Protein 3BY5 (pdb70)

Sequence (121 aa):
VTVAGIGCRKGAASDAIIAAVRAAERAFGVTVDYLATAPLKADEAGLAEAAKGLSLSLEIVAQERLEAVAAETTFSQASLDHSGSPSVSEAAALAAAGAGARLVAPRLVVGDVTVAIATSD

InterPro domains:
  IPR002750 CobE/GbiG C-terminal domain [PF01890] (10-126)
  IPR036518 CobE/GbiG C-terminal domain superfamily [G3DSA:3.30.420.180] (1-130)
  IPR036518 CobE/GbiG C-terminal domain superfamily [SSF159664] (9-127)
  IPR052553 Cobalt-precorrin-5A hydrolase [PTHR37477] (10-127)

Foldseek 3Di:
DKEKQKDFDADDALVQQLVQQVVVCVVQVHDHQAYWYEQDDNHDVSPVVNCVVSVHYYYHDYPVLLVVQQVCVVPLVQQEPDDHGDDRSSSGRCSVQPPPKHWDDDWDARPRMIITMMYPD

Structure (mmCIF, N/CA/C/O backbone):
data_3BY5
#
_entry.id   3BY5
#
_cell.length_a   72.023
_cell.length_b   72.023
_cell.length_c   141.069
_cell.angle_alpha   90.00
_cell.angle_beta   90.00
_cell.angle_gamma   120.00
#
_symmetry.space_group_name_H-M   'H 3 2'
#
loop_
_entity.id
_entity.type
_entity.pdbx_description
1 polymer 'Cobalamin biosynthesis protein'
2 non-polymer 'SULFATE ION'
3 water water
#
loop_
_atom_site.group_PDB
_atom_site.id
_atom_site.type_symbol
_atom_site.label_atom_id
_atom_site.label_alt_id
_atom_site.label_comp_id
_atom_site.label_asym_id
_atom_site.label_entity_id
_atom_site.label_seq_id
_atom_site.pdbx_PDB_ins_code
_atom_site.Cartn_x
_atom_site.Cartn_y
_atom_site.Cartn_z
_atom_site.occupancy
_atom_site.B_iso_or_equiv
_atom_site.auth_seq_id
_atom_site.auth_comp_id
_atom_site.auth_asym_id
_atom_site.auth_atom_id
_atom_site.pdbx_PDB_model_num
ATOM 1 N N . VAL A 1 10 ? -6.279 14.797 55.657 1.00 54.57 8 VAL A N 1
ATOM 2 C CA . VAL A 1 10 ? -4.878 15.030 55.190 1.00 54.88 8 VAL A CA 1
ATOM 3 C C . VAL A 1 10 ? -4.058 15.797 56.245 1.00 52.88 8 VAL A C 1
ATOM 4 O O . VAL A 1 10 ? -4.489 16.832 56.759 1.00 50.35 8 VAL A O 1
ATOM 8 N N . THR A 1 11 ? -2.884 15.254 56.570 1.00 50.68 9 THR A N 1
ATOM 9 C CA . THR A 1 11 ? -1.986 15.825 57.577 1.00 46.56 9 THR A CA 1
ATOM 10 C C . THR A 1 11 ? -0.571 16.128 57.045 1.00 42.45 9 THR A C 1
ATOM 11 O O . THR A 1 11 ? 0.111 15.262 56.484 1.00 40.51 9 THR A O 1
ATOM 15 N N . VAL A 1 12 ? -0.161 17.380 57.239 1.00 36.73 10 VAL A N 1
ATOM 16 C CA . VAL A 1 12 ? 1.083 17.924 56.706 1.00 33.33 10 VAL A CA 1
ATOM 17 C C . VAL A 1 12 ? 2.061 18.185 57.843 1.00 34.14 10 VAL A C 1
ATOM 18 O O . VAL A 1 12 ? 1.679 18.765 58.857 1.00 40.18 10 VAL A O 1
ATOM 22 N N . ALA A 1 13 ? 3.312 17.753 57.686 1.00 32.10 11 ALA A N 1
ATOM 23 C CA . ALA A 1 13 ? 4.369 18.112 58.631 1.00 28.22 11 ALA A CA 1
ATOM 24 C C . ALA A 1 13 ? 5.306 19.156 58.045 1.00 30.88 11 ALA A C 1
ATOM 25 O O . ALA A 1 13 ? 5.996 18.893 57.063 1.00 33.20 11 ALA A O 1
ATOM 27 N N . GLY A 1 14 ? 5.317 20.342 58.646 1.00 30.82 12 GLY A N 1
ATOM 28 C CA . GLY A 1 14 ? 6.251 21.402 58.268 1.00 31.09 12 GLY A CA 1
ATOM 29 C C . GLY A 1 14 ? 7.598 21.165 58.915 1.00 33.24 12 GLY A C 1
ATOM 30 O O . GLY A 1 14 ? 7.676 20.952 60.124 1.00 34.77 12 GLY A O 1
ATOM 31 N N . ILE A 1 15 ? 8.659 21.193 58.113 1.00 33.87 13 ILE A N 1
ATOM 32 C CA . ILE A 1 15 ? 10.007 20.868 58.595 1.00 33.24 13 ILE A CA 1
ATOM 33 C C . ILE A 1 15 ? 10.947 22.070 58.550 1.00 34.56 13 ILE A C 1
ATOM 34 O O . ILE A 1 15 ? 11.077 22.736 57.525 1.00 33.01 13 ILE A O 1
ATOM 39 N N . GLY A 1 16 ? 11.588 22.340 59.681 1.00 39.21 14 GLY A N 1
ATOM 40 C CA . GLY A 1 16 ? 12.660 23.319 59.757 1.00 44.55 14 GLY A CA 1
ATOM 41 C C . GLY A 1 16 ? 13.878 22.661 60.365 1.00 49.37 14 GLY A C 1
ATOM 42 O O . GLY A 1 16 ? 13.752 21.811 61.243 1.00 49.14 14 GLY A O 1
ATOM 43 N N . CYS A 1 17 ? 15.057 23.034 59.881 1.00 56.78 15 CYS A N 1
ATOM 44 C CA . CYS A 1 17 ? 16.315 22.545 60.444 1.00 65.07 15 CYS A CA 1
ATOM 45 C C . CYS A 1 17 ? 17.442 23.536 60.210 1.00 69.83 15 CYS A C 1
ATOM 46 O O . CYS A 1 17 ? 17.336 24.417 59.352 1.00 70.25 15 CYS A O 1
ATOM 49 N N . ARG A 1 18 ? 18.513 23.394 60.989 1.00 76.56 16 ARG A N 1
ATOM 50 C CA . ARG A 1 18 ? 19.704 24.220 60.822 1.00 82.29 16 ARG A CA 1
ATOM 51 C C . ARG A 1 18 ? 20.491 23.724 59.605 1.00 84.80 16 ARG A C 1
ATOM 52 O O . ARG A 1 18 ? 20.383 22.549 59.230 1.00 84.97 16 ARG A O 1
ATOM 60 N N . LYS A 1 19 ? 21.246 24.632 58.982 1.00 87.39 17 LYS A N 1
ATOM 61 C CA . LYS A 1 19 ? 22.097 24.328 57.825 1.00 88.30 17 LYS A CA 1
ATOM 62 C C . LYS A 1 19 ? 23.027 23.160 58.134 1.00 86.11 17 LYS A C 1
ATOM 63 O O . LYS A 1 19 ? 23.867 23.240 59.035 1.00 86.98 17 LYS A O 1
ATOM 69 N N . GLY A 1 20 ? 22.848 22.071 57.395 1.00 83.34 18 GLY A N 1
ATOM 70 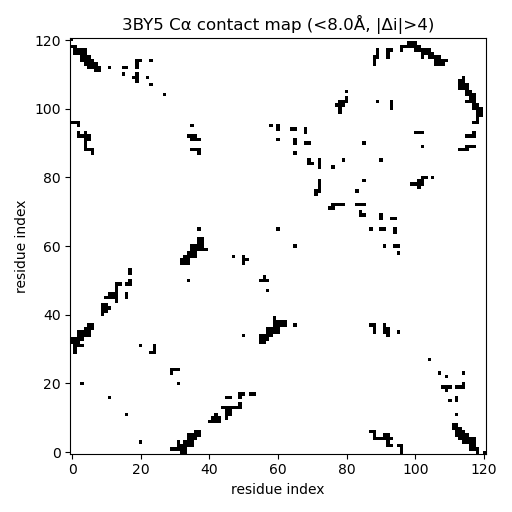C CA . GLY A 1 20 ? 23.631 20.862 57.592 1.00 81.45 18 GLY A CA 1
ATOM 71 C C . GLY A 1 20 ? 22.917 19.932 58.546 1.00 81.49 18 GLY A C 1
ATOM 72 O O . GLY A 1 20 ? 23.283 19.828 59.720 1.00 84.12 18 GLY A O 1
ATOM 73 N N . ALA A 1 21 ? 21.877 19.276 58.040 1.00 78.46 19 ALA A N 1
ATOM 74 C CA . ALA A 1 21 ? 21.128 18.287 58.801 1.00 73.30 19 ALA A CA 1
ATOM 75 C C . ALA A 1 21 ? 21.070 16.999 57.996 1.00 70.24 19 ALA A C 1
ATOM 76 O O . ALA A 1 21 ? 20.743 17.025 56.808 1.00 69.97 19 ALA A O 1
ATOM 78 N N . ALA A 1 22 ? 21.413 15.885 58.640 1.00 67.21 20 ALA A N 1
ATOM 79 C CA . ALA A 1 22 ? 21.391 14.569 58.001 1.00 64.28 20 ALA A CA 1
ATOM 80 C C . ALA A 1 22 ? 19.955 14.136 57.730 1.00 61.70 20 ALA A C 1
ATOM 81 O O . ALA A 1 22 ? 19.054 14.456 58.504 1.00 61.33 20 ALA A O 1
ATOM 83 N N . SER A 1 23 ? 19.754 13.416 56.628 1.00 58.86 21 SER A N 1
ATOM 84 C CA . SER A 1 23 ? 18.430 12.952 56.220 1.00 58.27 21 SER A CA 1
ATOM 85 C C . SER A 1 23 ? 17.782 12.073 57.282 1.00 57.86 21 SER A C 1
ATOM 86 O O . SER A 1 23 ? 16.580 12.153 57.513 1.00 57.79 21 SER A O 1
ATOM 89 N N . ASP A 1 24 ? 18.604 11.260 57.942 1.00 59.27 22 ASP A N 1
ATOM 90 C CA . ASP A 1 24 ? 18.158 10.363 59.008 1.00 59.00 22 ASP A CA 1
ATOM 91 C C . ASP A 1 24 ? 17.722 11.091 60.287 1.00 52.31 22 ASP A C 1
ATOM 92 O O . ASP A 1 24 ? 16.932 10.555 61.061 1.00 51.82 22 ASP A O 1
ATOM 97 N N . ALA A 1 25 ? 18.233 12.304 60.497 1.00 45.60 23 ALA A N 1
ATOM 98 C CA . ALA A 1 25 ? 17.803 13.145 61.612 1.00 41.66 23 ALA A CA 1
ATOM 99 C C . ALA A 1 25 ? 16.397 13.672 61.370 1.00 42.43 23 ALA A C 1
ATOM 100 O O . ALA A 1 25 ? 15.571 13.691 62.283 1.00 45.33 23 ALA A O 1
ATOM 102 N N . ILE A 1 26 ? 16.141 14.095 60.133 1.00 40.15 24 ILE A N 1
ATOM 103 C CA . ILE A 1 26 ? 14.819 14.538 59.702 1.00 35.82 24 ILE A CA 1
ATOM 104 C C . ILE A 1 26 ? 13.814 13.392 59.804 1.00 37.44 24 ILE A C 1
ATOM 105 O O . ILE A 1 26 ? 12.713 13.583 60.317 1.00 39.73 24 ILE A O 1
ATOM 110 N N . ILE A 1 27 ? 14.210 12.209 59.323 1.00 37.53 25 ILE A N 1
ATOM 111 C CA . ILE A 1 27 ? 13.359 11.008 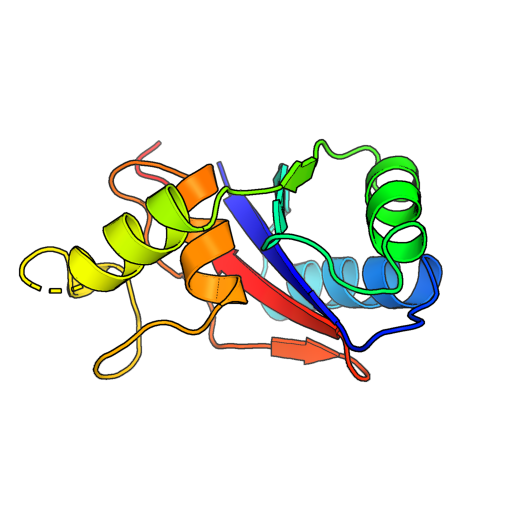59.329 1.00 35.52 25 ILE A CA 1
ATOM 112 C C . ILE A 1 27 ? 12.959 10.621 60.750 1.00 35.66 25 ILE A C 1
ATOM 113 O O . ILE A 1 27 ? 11.779 10.399 61.025 1.00 42.37 25 ILE A O 1
ATOM 118 N N . ALA A 1 28 ? 13.948 10.575 61.642 1.00 33.70 26 ALA A N 1
ATOM 119 C CA . ALA A 1 28 ? 13.741 10.317 63.064 1.00 31.57 26 ALA A CA 1
ATOM 120 C C . ALA A 1 28 ? 12.763 11.302 63.691 1.00 34.58 26 ALA A C 1
ATOM 121 O O . ALA A 1 28 ? 11.882 10.902 64.448 1.00 38.27 26 ALA A O 1
ATOM 123 N N . ALA A 1 29 ? 12.926 12.581 63.356 1.00 33.40 27 ALA A N 1
ATOM 124 C CA . ALA A 1 29 ? 12.077 13.660 63.854 1.00 33.52 27 ALA A CA 1
ATOM 125 C C . ALA A 1 29 ? 10.613 13.550 63.415 1.00 35.41 27 ALA A C 1
ATOM 126 O O . ALA A 1 29 ? 9.708 13.885 64.181 1.00 37.82 27 ALA A O 1
ATOM 128 N N . VAL A 1 30 ? 10.391 13.097 62.183 1.00 36.01 28 VAL A N 1
ATOM 129 C CA . VAL A 1 30 ? 9.041 12.948 61.647 1.00 33.26 28 VAL A CA 1
ATOM 130 C C . VAL A 1 30 ? 8.350 11.747 62.295 1.00 34.51 28 VAL A C 1
ATOM 131 O O . VAL A 1 30 ? 7.217 11.856 62.747 1.00 39.08 28 VAL A O 1
ATOM 135 N N . ARG A 1 31 ? 9.050 10.619 62.379 1.00 36.34 29 ARG A N 1
ATOM 136 C CA . ARG A 1 31 ? 8.491 9.415 62.998 1.00 38.57 29 ARG A CA 1
ATOM 137 C C . ARG A 1 31 ? 8.252 9.551 64.504 1.00 37.41 29 ARG A C 1
ATOM 138 O O . ARG A 1 31 ? 7.326 8.939 65.040 1.00 41.67 29 ARG A O 1
ATOM 146 N N . ALA A 1 32 ? 9.079 10.353 65.173 1.00 36.55 30 ALA A N 1
ATOM 147 C CA . ALA A 1 32 ? 8.881 10.664 66.590 1.00 33.73 30 ALA A CA 1
ATOM 148 C C . ALA A 1 32 ? 7.652 11.544 66.794 1.00 33.18 30 ALA A C 1
ATOM 149 O O . ALA A 1 32 ? 6.920 11.358 67.758 1.00 34.43 30 ALA A O 1
ATOM 151 N N . ALA A 1 33 ? 7.437 12.489 65.878 1.00 33.00 31 ALA A N 1
ATOM 152 C CA . ALA A 1 33 ? 6.247 13.341 65.865 1.00 31.62 31 ALA A CA 1
ATOM 153 C C . ALA A 1 33 ? 4.975 12.525 65.676 1.00 35.17 31 ALA A C 1
ATOM 154 O O . ALA A 1 33 ? 3.972 12.755 66.354 1.00 36.94 31 ALA A O 1
ATOM 156 N N . GLU A 1 34 ? 5.036 11.567 64.755 1.00 36.47 32 GLU A N 1
ATOM 157 C CA . GLU A 1 34 ? 3.930 10.664 64.482 1.00 38.20 32 GLU A CA 1
ATOM 158 C C . GLU A 1 34 ? 3.530 9.871 65.720 1.00 38.82 32 GLU A C 1
ATOM 159 O O . GLU A 1 34 ? 2.349 9.798 66.059 1.00 42.13 32 GLU A O 1
ATOM 165 N N . ARG A 1 35 ? 4.526 9.310 66.402 1.00 38.87 33 ARG A N 1
ATOM 166 C CA . ARG A 1 35 ? 4.306 8.546 67.628 1.00 37.35 33 ARG A CA 1
ATOM 167 C C . ARG A 1 35 ? 3.834 9.403 68.798 1.00 36.81 33 ARG A C 1
ATOM 168 O O . ARG A 1 3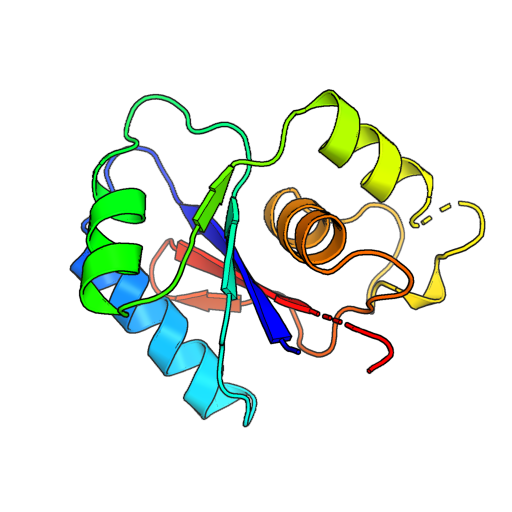5 ? 2.908 9.017 69.507 1.00 41.78 33 ARG A O 1
ATOM 176 N N . ALA A 1 36 ? 4.460 10.566 68.983 1.00 36.83 34 ALA A N 1
ATOM 177 C CA . ALA A 1 36 ? 4.134 11.473 70.089 1.00 34.38 34 ALA A CA 1
ATOM 178 C C . ALA A 1 36 ? 2.745 12.079 70.005 1.00 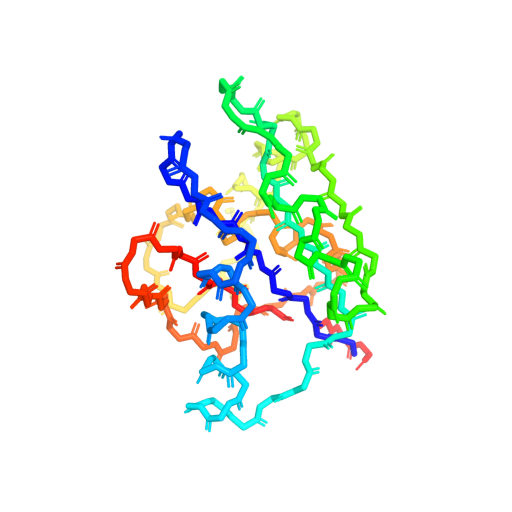35.26 34 ALA A C 1
ATOM 179 O O . ALA A 1 36 ? 2.160 12.409 71.033 1.00 42.60 34 ALA A O 1
ATOM 181 N N . PHE A 1 37 ? 2.217 12.229 68.794 1.00 34.95 35 PHE A N 1
ATOM 182 C CA . PHE A 1 37 ? 0.953 12.933 68.610 1.00 34.05 35 PHE A CA 1
ATOM 183 C C . PHE A 1 37 ? -0.185 12.061 68.086 1.00 38.00 35 PHE A C 1
ATOM 184 O O . PHE A 1 37 ? -1.341 12.490 68.060 1.00 38.79 35 PHE A O 1
ATOM 192 N N . GLY A 1 38 ? 0.137 10.836 67.688 1.00 36.03 36 GLY A N 1
ATOM 193 C CA . GLY A 1 38 ? -0.876 9.906 67.220 1.00 38.96 36 GLY A CA 1
ATOM 194 C C . GLY A 1 38 ? -1.371 10.279 65.844 1.00 43.44 36 GLY A C 1
ATOM 195 O O . GLY A 1 38 ? -2.562 10.181 65.557 1.00 48.06 36 GLY A O 1
ATOM 196 N N . VAL A 1 39 ? -0.449 10.724 64.997 1.00 45.84 37 VAL A N 1
ATOM 197 C CA . VAL A 1 39 ? -0.768 11.113 63.625 1.00 45.36 37 VAL A CA 1
ATOM 198 C C . VAL A 1 39 ? 0.024 10.270 62.632 1.00 47.31 37 VAL A C 1
ATOM 199 O O . VAL A 1 39 ? 0.932 9.526 63.015 1.00 47.43 37 VAL A O 1
ATOM 203 N N . THR A 1 40 ? -0.341 10.378 61.360 1.00 48.31 38 THR A N 1
ATOM 204 C CA . THR A 1 40 ? 0.424 9.763 60.289 1.00 48.66 38 THR A CA 1
ATOM 205 C C . THR A 1 40 ? 0.570 10.800 59.196 1.00 44.89 38 THR A C 1
ATOM 206 O O . THR A 1 40 ? -0.412 11.184 58.571 1.00 44.51 38 THR A O 1
ATOM 210 N N . VAL A 1 41 ? 1.800 11.261 58.996 1.00 41.62 39 VAL A N 1
ATOM 211 C CA . VAL A 1 41 ? 2.118 12.302 58.024 1.00 38.74 39 VAL A CA 1
ATOM 212 C C . VAL A 1 41 ? 1.999 11.754 56.605 1.00 39.67 39 VAL A C 1
ATOM 213 O O . VAL A 1 41 ? 2.574 10.713 56.284 1.00 42.67 39 VAL A O 1
ATOM 217 N N . ASP A 1 42 ? 1.242 12.448 55.762 1.00 40.34 40 ASP A N 1
ATOM 218 C CA . ASP A 1 42 ? 1.129 12.053 54.363 1.00 42.78 40 ASP A CA 1
ATOM 219 C C . ASP A 1 42 ? 1.659 13.103 53.388 1.00 41.81 40 ASP A C 1
ATOM 220 O O . ASP A 1 42 ? 1.587 12.922 52.174 1.00 41.21 40 ASP A O 1
ATOM 225 N N . TYR A 1 43 ? 2.235 14.176 53.928 1.00 40.44 41 TYR A N 1
ATOM 226 C CA . TYR A 1 43 ? 2.777 15.258 53.113 1.00 37.65 41 TYR A CA 1
ATOM 227 C C . TYR A 1 43 ? 3.790 16.093 53.907 1.00 32.63 41 TYR A C 1
ATOM 228 O O . TYR A 1 43 ? 3.552 16.429 55.059 1.00 32.25 41 TYR A O 1
ATOM 237 N N . LEU A 1 44 ? 4.924 16.410 53.296 1.00 30.15 42 LEU A N 1
ATOM 238 C CA . LEU A 1 44 ? 5.945 17.242 53.942 1.00 31.45 42 LEU A CA 1
ATOM 239 C C . LEU A 1 44 ? 5.997 18.642 53.348 1.00 32.91 42 LEU A C 1
ATOM 240 O O . LEU A 1 44 ? 5.671 18.836 52.179 1.00 35.53 42 LEU A O 1
ATOM 245 N N . ALA A 1 45 ? 6.421 19.611 54.156 1.00 33.93 43 ALA A N 1
ATOM 246 C CA . ALA A 1 45 ? 6.508 21.007 53.719 1.00 34.09 43 ALA A CA 1
ATOM 247 C C . ALA A 1 45 ? 7.660 21.753 54.383 1.00 35.42 43 ALA A C 1
ATOM 248 O O . ALA A 1 45 ? 8.070 21.417 55.496 1.00 33.54 43 ALA A O 1
ATOM 250 N N . THR A 1 46 ? 8.170 22.768 53.689 1.00 33.58 44 THR A N 1
ATOM 251 C CA . THR A 1 46 ? 9.287 23.562 54.187 1.00 36.03 44 THR A CA 1
ATOM 252 C C . THR A 1 46 ? 9.278 24.984 53.648 1.00 35.96 44 THR A C 1
ATOM 253 O O . THR A 1 46 ? 8.581 25.299 52.689 1.00 40.10 44 THR A O 1
ATOM 257 N N . ALA A 1 47 ? 10.057 25.835 54.298 1.00 39.37 45 ALA A N 1
ATOM 258 C CA . ALA A 1 47 ? 10.289 27.200 53.863 1.00 41.13 45 ALA A CA 1
ATOM 259 C C . ALA A 1 47 ? 11.402 27.159 52.823 1.00 43.56 45 ALA A C 1
ATOM 260 O O . ALA A 1 47 ? 12.045 26.119 52.686 1.00 44.44 45 ALA A O 1
ATOM 262 N N . PRO A 1 48 ? 11.619 28.262 52.114 1.00 47.60 46 PRO A N 1
ATOM 263 C CA . PRO A 1 48 ? 12.723 28.355 51.152 1.00 50.65 46 PRO A CA 1
ATOM 264 C C . PRO A 1 48 ? 14.055 27.958 51.779 1.00 54.09 46 PRO A C 1
ATOM 265 O O . PRO A 1 48 ? 14.524 28.624 52.702 1.00 55.82 46 PRO A O 1
ATOM 269 N N . LEU A 1 49 ? 14.653 26.882 51.279 1.00 59.25 47 LEU A N 1
ATOM 270 C CA . LEU A 1 49 ? 15.779 26.248 51.953 1.00 64.59 47 LEU A CA 1
ATOM 271 C C . LEU A 1 49 ? 17.084 26.978 51.652 1.00 69.67 47 LEU A C 1
ATOM 272 O O . LEU A 1 49 ? 17.216 27.633 50.618 1.00 68.27 47 LEU A O 1
ATOM 277 N N . LYS A 1 50 ? 18.046 26.861 52.562 1.00 75.84 48 LYS A N 1
ATOM 278 C CA . LYS A 1 50 ? 18.975 27.950 52.839 1.00 83.13 48 LYS A CA 1
ATOM 279 C C . LYS A 1 50 ? 20.338 27.686 52.208 1.00 87.12 48 LYS A C 1
ATOM 280 O O . LYS A 1 50 ? 20.556 27.982 51.033 1.00 86.02 48 LYS A O 1
ATOM 286 N N . ALA A 1 51 ? 21.251 27.128 52.996 1.00 93.48 49 ALA A N 1
ATOM 287 C CA . ALA A 1 51 ? 22.558 26.728 52.489 1.00 97.75 49 ALA A CA 1
ATOM 288 C C . ALA A 1 51 ? 22.622 25.223 52.256 1.00 99.83 49 ALA A C 1
ATOM 289 O O . ALA A 1 51 ? 23.115 24.765 51.225 1.00 100.66 49 ALA A O 1
ATOM 291 N N . ASP A 1 52 ? 22.120 24.458 53.220 1.00 101.72 50 ASP A N 1
ATOM 292 C CA . ASP A 1 52 ? 21.917 23.026 53.034 1.00 102.94 50 ASP A CA 1
ATOM 293 C C . ASP A 1 52 ? 20.465 22.716 52.687 1.00 100.67 50 ASP A C 1
ATOM 294 O O . ASP A 1 52 ? 19.542 23.274 53.281 1.00 99.74 50 ASP A O 1
ATOM 299 N N . GLU A 1 53 ? 20.269 21.821 51.724 1.00 97.86 51 GLU A N 1
ATOM 300 C CA . GLU A 1 53 ? 18.944 21.568 51.170 1.00 95.74 51 GLU A CA 1
ATOM 301 C C . GLU A 1 53 ? 18.753 20.089 50.853 1.00 91.65 51 GLU A C 1
ATOM 302 O O . GLU A 1 53 ? 17.632 19.634 50.624 1.00 91.68 51 GLU A O 1
ATOM 308 N N . ALA A 1 54 ? 19.853 19.344 50.842 1.00 84.57 52 ALA A N 1
ATOM 309 C CA . ALA A 1 54 ? 19.842 17.973 50.360 1.00 78.49 52 ALA A CA 1
ATOM 310 C C . ALA A 1 54 ? 19.305 17.008 51.402 1.00 73.50 52 ALA A C 1
ATOM 311 O O . ALA A 1 54 ? 18.666 16.020 51.052 1.00 74.27 52 ALA A O 1
ATOM 313 N N . GLY A 1 55 ? 19.558 17.311 52.675 1.00 66.33 53 GLY A N 1
ATOM 314 C CA . GLY A 1 55 ? 19.138 16.459 53.783 1.00 57.82 53 GLY A CA 1
ATOM 315 C C . GLY A 1 55 ? 17.636 16.296 53.853 1.00 52.71 53 GLY A C 1
ATOM 316 O O . GLY A 1 55 ? 17.136 15.197 54.060 1.00 51.30 53 GLY A O 1
ATOM 317 N N . LEU A 1 56 ? 16.925 17.398 53.646 1.00 50.55 54 LEU A N 1
ATOM 318 C CA . LEU A 1 56 ? 15.469 17.423 53.696 1.00 49.61 54 LEU A CA 1
ATOM 319 C C . LEU A 1 56 ? 14.826 16.737 52.489 1.00 50.89 54 LEU A C 1
ATOM 320 O O . LEU A 1 56 ? 13.807 16.053 52.626 1.00 51.00 54 LEU A O 1
ATOM 325 N N . ALA A 1 57 ? 15.426 16.917 51.317 1.00 50.42 55 ALA A N 1
ATOM 326 C CA . ALA A 1 57 ? 14.928 16.303 50.092 1.00 48.98 55 ALA A CA 1
ATOM 327 C C . ALA A 1 57 ? 15.150 14.793 50.089 1.00 49.04 55 ALA A C 1
ATOM 328 O O . ALA A 1 57 ? 14.316 14.045 49.579 1.00 50.07 55 ALA A O 1
ATOM 330 N N . GLU A 1 58 ? 16.267 14.357 50.670 1.00 49.04 56 GLU A N 1
ATOM 331 C CA . GLU A 1 58 ? 16.590 12.933 50.798 1.00 49.80 56 GLU A CA 1
ATOM 332 C C . GLU A 1 58 ? 15.715 12.218 51.830 1.00 46.80 56 GLU A C 1
ATOM 333 O O . GLU A 1 58 ? 15.475 11.018 51.711 1.00 45.77 56 GLU A O 1
ATOM 339 N N . ALA A 1 59 ? 15.251 12.960 52.836 1.00 45.88 57 ALA A N 1
ATOM 340 C CA . ALA A 1 59 ? 14.418 12.412 53.912 1.00 41.86 57 ALA A CA 1
ATOM 341 C C . ALA A 1 59 ? 12.997 12.170 53.450 1.00 42.53 57 ALA A C 1
ATOM 342 O O . ALA A 1 59 ? 12.368 11.193 53.854 1.00 46.06 57 ALA A O 1
ATOM 344 N N . ALA A 1 60 ? 12.498 13.075 52.610 1.00 41.42 58 ALA A N 1
ATOM 345 C CA . ALA A 1 60 ? 11.216 12.912 51.942 1.00 39.32 58 ALA A CA 1
ATOM 346 C C . ALA A 1 60 ? 11.218 11.667 51.057 1.00 42.54 58 ALA A C 1
ATOM 347 O O . ALA A 1 60 ? 10.203 10.989 50.949 1.00 45.03 58 ALA A O 1
ATOM 349 N N . LYS A 1 61 ? 12.364 11.371 50.441 1.00 45.17 59 LYS A N 1
ATOM 350 C CA . LYS A 1 61 ? 12.540 10.177 49.614 1.00 46.31 59 LYS A CA 1
ATOM 351 C C . LYS A 1 61 ? 12.539 8.932 50.489 1.00 45.98 59 LYS A C 1
ATOM 352 O O . LYS A 1 61 ? 11.933 7.919 50.136 1.00 48.5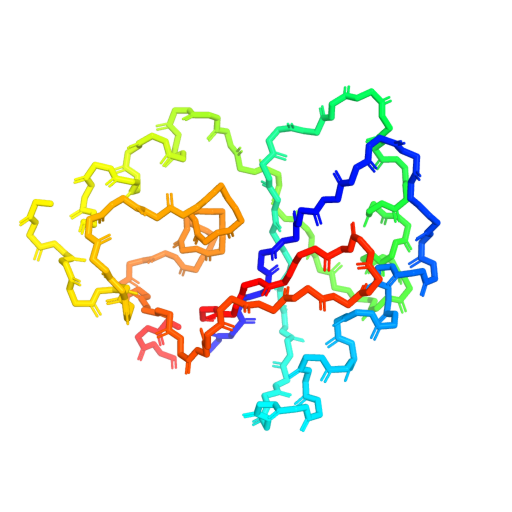2 59 LYS A O 1
ATOM 358 N N . GLY A 1 62 ? 13.206 9.030 51.636 1.00 45.15 60 GLY A N 1
ATOM 359 C CA . GLY A 1 62 ? 13.263 7.955 52.621 1.00 42.14 60 GLY A CA 1
ATOM 360 C C . GLY A 1 62 ? 11.923 7.680 53.267 1.00 41.55 60 GLY A C 1
ATOM 361 O O . GLY A 1 62 ? 11.573 6.528 53.506 1.00 46.02 60 GLY A O 1
ATOM 362 N N . LEU A 1 63 ? 11.165 8.740 53.536 1.00 39.80 61 LEU A N 1
ATOM 363 C CA . LEU A 1 63 ? 9.819 8.602 54.089 1.00 37.75 61 LEU A CA 1
ATOM 364 C C . LEU A 1 63 ? 8.780 8.299 53.005 1.00 38.72 61 LEU A C 1
ATOM 365 O O . LEU A 1 63 ? 7.623 8.021 53.317 1.00 40.49 61 LEU A O 1
ATOM 370 N N . SER A 1 64 ? 9.215 8.350 51.744 1.00 40.35 62 SER A N 1
ATOM 371 C CA . SER A 1 64 ? 8.364 8.216 50.553 1.00 40.71 62 SER A CA 1
ATOM 372 C C . SER A 1 64 ? 7.180 9.205 50.544 1.00 41.26 62 SER A C 1
ATOM 373 O O . SER A 1 64 ? 6.051 8.852 50.187 1.00 39.75 62 SER A O 1
ATOM 376 N N . LEU A 1 65 ? 7.473 10.444 50.943 1.00 40.10 63 LEU A N 1
ATOM 377 C CA . LEU A 1 65 ? 6.503 11.534 50.985 1.00 36.44 63 LEU A CA 1
ATOM 378 C C . LEU A 1 65 ? 6.912 12.635 50.017 1.00 37.31 63 LEU A C 1
ATOM 379 O O . LEU A 1 65 ? 8.093 12.785 49.697 1.00 34.96 63 LEU A O 1
ATOM 384 N N . SER A 1 66 ? 5.925 13.396 49.545 1.00 37.86 64 SER A N 1
ATOM 385 C CA . SER A 1 66 ? 6.178 14.556 48.699 1.00 37.36 64 SER A CA 1
ATOM 386 C C . SER A 1 66 ? 6.616 15.719 49.571 1.00 36.16 64 SER A C 1
ATOM 387 O O . SER A 1 66 ? 6.281 15.767 50.752 1.00 37.65 64 SER A O 1
ATOM 390 N N . LEU A 1 67 ? 7.374 16.646 48.993 1.00 33.98 65 LEU A N 1
ATOM 391 C CA . LEU A 1 67 ? 7.804 17.838 49.711 1.00 29.26 65 LEU A CA 1
ATOM 392 C C . LEU A 1 67 ? 7.330 19.086 48.991 1.00 29.28 65 LEU A C 1
ATOM 393 O O . LEU A 1 67 ? 7.479 19.193 47.787 1.00 32.12 65 LEU A O 1
ATOM 398 N N . GLU A 1 68 ? 6.741 20.020 49.727 1.00 30.79 66 GLU A N 1
ATOM 399 C CA . GLU A 1 68 ? 6.449 21.328 49.162 1.00 34.10 66 GLU A CA 1
ATOM 400 C C . GLU A 1 68 ? 7.381 22.381 49.742 1.00 29.04 66 GLU A C 1
ATOM 401 O O . GLU A 1 68 ? 7.381 22.630 50.941 1.00 28.24 66 GLU A O 1
ATOM 407 N N . ILE A 1 69 ? 8.194 22.977 48.880 1.00 29.92 67 ILE A N 1
ATOM 408 C CA . ILE A 1 69 ? 9.026 24.108 49.269 1.00 30.94 67 ILE A CA 1
ATOM 409 C C . ILE A 1 69 ? 8.205 25.365 48.997 1.00 33.09 67 ILE A C 1
ATOM 410 O O . ILE A 1 69 ? 8.090 25.816 47.855 1.00 34.42 67 ILE A O 1
ATOM 415 N N . VAL A 1 70 ? 7.614 25.896 50.064 1.00 31.75 68 VAL A N 1
ATOM 416 C CA . VAL A 1 70 ? 6.633 26.970 49.980 1.00 32.05 68 VAL A CA 1
ATOM 417 C C . VAL A 1 70 ? 7.327 28.315 49.782 1.00 33.95 68 VAL A C 1
ATOM 418 O O . VAL A 1 70 ? 8.221 28.660 50.546 1.00 36.86 68 VAL A O 1
ATOM 422 N N . ALA A 1 71 ? 6.916 29.053 48.749 1.00 35.63 69 ALA A N 1
ATOM 423 C CA . ALA A 1 71 ? 7.451 30.386 48.443 1.00 36.21 69 ALA A CA 1
ATOM 424 C C . ALA A 1 71 ? 7.226 31.371 49.585 1.00 40.14 69 ALA A C 1
ATOM 425 O O . ALA A 1 71 ? 6.241 31.261 50.315 1.00 45.65 69 ALA A O 1
ATOM 427 N N . GLN A 1 72 ? 8.139 32.331 49.727 1.00 42.99 70 GLN A N 1
ATOM 428 C CA . GLN A 1 72 ? 8.103 33.316 50.816 1.00 43.56 70 GLN A CA 1
ATOM 429 C C . GLN A 1 72 ? 6.851 34.199 50.791 1.00 42.94 70 GLN A C 1
ATOM 430 O O . GLN A 1 72 ? 6.345 34.582 51.842 1.00 45.04 70 GLN A O 1
ATOM 436 N N . GLU A 1 73 ? 6.358 34.495 49.588 1.00 44.40 71 GLU A N 1
ATOM 437 C CA . GLU A 1 73 ? 5.125 35.259 49.373 1.00 45.85 71 GLU A CA 1
ATOM 438 C C . GLU A 1 73 ? 3.920 34.534 49.941 1.00 43.97 71 GLU A C 1
ATOM 439 O O . GLU A 1 73 ? 3.014 35.159 50.488 1.00 45.24 71 GLU A O 1
ATOM 445 N N . ARG A 1 74 ? 3.926 33.212 49.791 1.00 41.83 72 ARG A N 1
ATOM 446 C CA . ARG A 1 74 ? 2.851 32.343 50.248 1.00 41.46 72 ARG A CA 1
ATOM 447 C C . ARG A 1 74 ? 2.927 32.161 51.765 1.00 39.21 72 ARG A C 1
ATOM 448 O O . ARG A 1 74 ? 1.900 32.114 52.438 1.00 39.48 72 ARG A O 1
ATOM 456 N N . LEU A 1 75 ? 4.147 32.073 52.292 1.00 37.16 73 LEU A N 1
ATOM 457 C CA . LEU A 1 75 ? 4.377 31.988 53.729 1.00 33.50 73 LEU A CA 1
ATOM 458 C C . LEU A 1 75 ? 3.898 33.235 54.430 1.00 35.03 73 LEU A C 1
ATOM 459 O O . LEU A 1 75 ? 3.206 33.149 55.445 1.00 38.86 73 LEU A O 1
ATOM 464 N N . GLU A 1 76 ? 4.277 34.391 53.885 1.00 35.24 74 GLU A N 1
ATOM 465 C CA . GLU A 1 76 ? 3.853 35.682 54.416 1.00 35.89 74 GLU A CA 1
ATOM 466 C C . GLU A 1 76 ? 2.329 35.836 54.428 1.00 34.60 74 GLU A C 1
ATOM 467 O O . GLU A 1 76 ? 1.761 36.304 55.411 1.00 36.84 74 GLU A O 1
ATOM 473 N N . ALA A 1 77 ? 1.684 35.418 53.343 1.00 34.20 75 ALA A N 1
ATOM 474 C CA . ALA A 1 77 ? 0.228 35.452 53.217 1.00 35.79 75 ALA A CA 1
ATOM 475 C C . ALA A 1 77 ? -0.459 34.655 54.315 1.00 36.84 75 ALA A C 1
ATOM 476 O O . ALA A 1 77 ? -1.377 35.154 54.956 1.00 40.97 75 ALA A O 1
ATOM 478 N N . VAL A 1 78 ? 0.015 33.428 54.527 1.00 40.08 76 VAL A N 1
ATOM 479 C CA . VAL A 1 78 ? -0.507 32.501 55.540 1.00 36.70 76 VAL A CA 1
ATOM 480 C C . VAL A 1 78 ? -0.335 33.054 56.951 1.00 37.65 76 VAL A C 1
ATOM 481 O O . VAL A 1 78 ? -1.280 33.047 57.744 1.00 38.48 76 VAL A O 1
ATOM 485 N N . ALA A 1 79 ? 0.861 33.565 57.237 1.00 38.80 77 ALA A N 1
ATOM 486 C CA . ALA A 1 79 ? 1.152 34.204 58.518 1.00 38.62 77 ALA A CA 1
ATOM 487 C C . ALA A 1 79 ? 0.248 35.402 58.780 1.00 37.77 77 ALA A C 1
ATOM 488 O O . ALA A 1 79 ? -0.225 35.582 59.899 1.00 42.53 77 ALA A O 1
ATOM 490 N N . ALA A 1 80 ? 0.007 36.202 57.742 1.00 39.65 78 ALA A N 1
ATOM 491 C CA . ALA A 1 80 ? -0.906 37.345 57.809 1.00 37.54 78 ALA A CA 1
ATOM 492 C C . ALA A 1 80 ? -2.341 36.914 58.082 1.00 38.30 78 ALA A C 1
ATOM 493 O O . ALA A 1 80 ? -2.985 37.480 58.950 1.00 43.13 78 ALA A O 1
ATOM 495 N N . GLU A 1 81 ? -2.820 35.905 57.354 1.00 40.36 79 GLU A N 1
ATOM 496 C CA . GLU A 1 81 ? -4.164 35.334 57.544 1.00 44.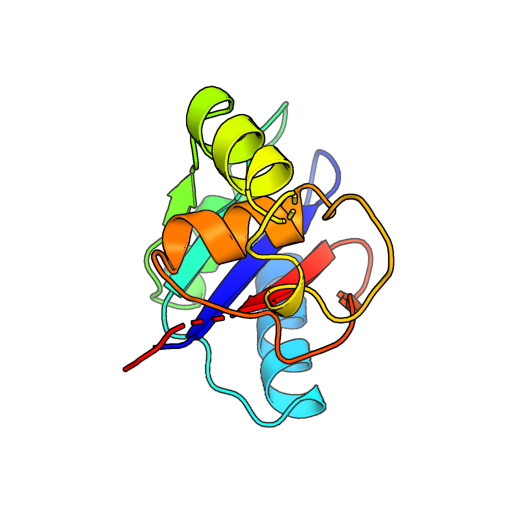43 79 GLU A CA 1
ATOM 497 C C . GLU A 1 81 ? -4.421 34.816 58.964 1.00 45.19 79 GLU A C 1
ATOM 498 O O . GLU A 1 81 ? -5.502 35.024 59.523 1.00 46.85 79 GLU A O 1
ATOM 504 N N . THR A 1 82 ? -3.418 34.163 59.547 1.00 44.04 80 THR A N 1
ATOM 505 C CA . THR A 1 82 ? -3.548 33.555 60.870 1.00 43.00 80 THR A CA 1
ATOM 506 C C . THR A 1 82 ? -3.518 34.583 61.999 1.00 46.27 80 THR A C 1
ATOM 507 O O . THR A 1 82 ? -3.803 34.257 63.149 1.00 48.31 80 THR A O 1
ATOM 519 N N . THR A 1 84 ? -5.126 37.654 61.437 1.00 48.10 82 THR A N 1
ATOM 520 C CA . THR A 1 84 ? -6.287 38.495 61.177 1.00 44.43 82 THR A CA 1
ATOM 521 C C . THR A 1 84 ? -7.586 37.777 61.536 1.00 46.54 82 THR A C 1
ATOM 522 O O . THR A 1 84 ? -8.155 38.032 62.596 1.00 51.02 82 THR A O 1
ATOM 526 N N . PHE A 1 85 ? -8.046 36.879 60.666 1.00 43.99 83 PHE A N 1
ATOM 527 C CA . PHE A 1 85 ? -9.355 36.248 60.836 1.00 44.74 83 PHE A CA 1
ATOM 528 C C . PHE A 1 85 ? -9.272 34.739 61.011 1.00 48.37 83 PHE A C 1
ATOM 529 O O . PHE A 1 85 ? -10.222 34.121 61.489 1.00 53.12 83 PHE A O 1
ATOM 537 N N . SER A 1 86 ? -8.148 34.150 60.607 1.00 49.35 84 SER A N 1
ATOM 538 C CA . SER A 1 86 ? -7.943 32.708 60.729 1.00 50.64 84 SER A CA 1
ATOM 539 C C . SER A 1 86 ? -7.088 32.380 61.946 1.00 50.08 84 SER A C 1
ATOM 540 O O . SER A 1 86 ? -6.219 31.518 61.882 1.00 51.90 84 SER A O 1
ATOM 543 N N . GLN A 1 87 ? -7.355 33.056 63.059 1.00 50.40 85 GLN A N 1
ATOM 544 C CA . GLN A 1 87 ? -6.565 32.897 64.277 1.00 52.38 85 GLN A CA 1
ATOM 545 C C . GLN A 1 87 ? -6.778 31.543 64.949 1.00 53.90 85 GLN A C 1
ATOM 546 O O . GLN A 1 87 ? -5.966 31.115 65.767 1.00 53.77 85 GLN A O 1
ATOM 552 N N . ALA A 1 88 ? -7.867 30.868 64.582 1.00 55.57 86 ALA A N 1
ATOM 553 C CA . ALA A 1 88 ? -8.173 29.527 65.074 1.00 54.82 86 ALA A CA 1
ATOM 554 C C . ALA A 1 88 ? -7.278 28.440 64.454 1.00 54.52 86 ALA A C 1
ATOM 555 O O . ALA A 1 88 ? -7.328 27.279 64.869 1.00 55.03 86 ALA A O 1
ATOM 557 N N . SER A 1 89 ? -6.462 28.820 63.471 1.00 52.71 87 SER A N 1
ATOM 558 C CA . SER A 1 89 ? -5.542 27.893 62.814 1.00 53.07 87 SER A CA 1
ATOM 559 C C . SER A 1 89 ? -4.310 27.571 63.657 1.00 51.06 87 SER A C 1
ATOM 560 O O . SER A 1 89 ? -3.672 26.544 63.451 1.00 48.49 87 SER A O 1
ATOM 563 N N . LEU A 1 90 ? -3.969 28.448 64.596 1.00 52.69 88 LEU A N 1
ATOM 564 C CA . LEU A 1 90 ? -2.852 28.177 65.498 1.00 57.33 88 LEU A CA 1
ATOM 565 C C . LEU A 1 90 ? -3.283 28.037 66.948 1.00 59.59 88 LEU A C 1
ATOM 566 O O . LEU A 1 90 ? -4.248 28.662 67.381 1.00 63.77 88 LEU A O 1
ATOM 571 N N . ASP A 1 91 ? -2.558 27.204 67.689 1.00 62.56 89 ASP A N 1
ATOM 572 C CA . ASP A 1 91 ? -2.861 26.943 69.095 1.00 64.74 89 ASP A CA 1
ATOM 573 C C . ASP A 1 91 ? -1.977 27.733 70.062 1.00 65.51 89 ASP A C 1
ATOM 574 O O . ASP A 1 91 ? -1.841 27.369 71.231 1.00 68.49 89 ASP A O 1
ATOM 579 N N . HIS A 1 92 ? -1.384 28.816 69.562 1.00 63.86 90 HIS A N 1
ATOM 580 C CA . HIS A 1 92 ? -0.628 29.759 70.388 1.00 61.51 90 HIS A CA 1
ATOM 581 C C . HIS A 1 92 ? -0.915 31.202 69.959 1.00 60.98 90 HIS A C 1
ATOM 582 O O . HIS A 1 92 ? -1.679 31.433 69.024 1.00 59.50 90 HIS A O 1
ATOM 589 N N . SER A 1 93 ? -0.310 32.166 70.647 1.00 63.22 91 SER A N 1
ATOM 590 C CA . SER A 1 93 ? -0.624 33.580 70.432 1.00 65.21 91 SER A CA 1
ATOM 591 C C . SER A 1 93 ? 0.178 34.229 69.303 1.00 64.15 91 SER A C 1
ATOM 592 O O . SER A 1 93 ? 1.389 34.031 69.190 1.00 65.83 91 SER A O 1
ATOM 595 N N . GLY A 1 94 ? -0.517 35.000 68.468 1.00 62.05 92 GLY A N 1
ATOM 596 C CA . GLY A 1 94 ? 0.123 35.877 67.494 1.00 57.24 92 GLY A CA 1
ATOM 597 C C . GLY A 1 94 ? 0.572 35.228 66.201 1.00 54.17 92 GLY A C 1
ATOM 598 O O . GLY A 1 94 ? -0.229 34.611 65.494 1.00 55.33 92 GLY A O 1
ATOM 599 N N . SER A 1 95 ? 1.862 35.382 65.905 1.00 48.65 93 SER A N 1
ATOM 600 C CA . SER A 1 95 ? 2.464 34.966 64.639 1.00 44.55 93 SER A CA 1
ATOM 601 C C . SER A 1 95 ? 2.871 33.500 64.638 1.00 42.48 93 SER A C 1
ATOM 602 O O . SER A 1 95 ? 3.436 33.022 65.621 1.00 45.62 93 SER A O 1
ATOM 605 N N . PRO A 1 96 ? 2.604 32.785 63.527 1.00 38.07 94 PRO A N 1
ATOM 606 C CA . PRO A 1 96 ? 3.094 31.416 63.429 1.00 35.97 94 PRO A CA 1
ATOM 607 C C . PRO A 1 96 ? 4.594 31.383 63.161 1.00 37.40 94 PRO A C 1
ATOM 608 O O . PRO A 1 96 ? 5.158 32.351 62.642 1.00 39.83 94 PRO A O 1
ATOM 612 N N . SER A 1 97 ? 5.236 30.280 63.525 1.00 34.98 95 SER A N 1
ATOM 613 C CA . SER A 1 97 ? 6.629 30.082 63.181 1.00 32.78 95 SER A CA 1
ATOM 614 C C . SER A 1 97 ? 6.744 29.706 61.707 1.00 34.36 95 SER A C 1
ATOM 615 O O . SER A 1 97 ? 5.748 29.384 61.053 1.00 34.40 95 SER A O 1
ATOM 618 N N . VAL A 1 98 ? 7.967 29.756 61.196 1.00 35.10 96 VAL A N 1
ATOM 619 C CA . VAL A 1 98 ? 8.252 29.486 59.793 1.00 32.27 96 VAL A CA 1
ATOM 620 C C . VAL A 1 98 ? 7.770 28.090 59.364 1.00 34.49 96 VAL A C 1
ATOM 621 O O . VAL A 1 98 ? 7.136 27.947 58.313 1.00 35.19 96 VAL A O 1
ATOM 625 N N . SER A 1 99 ? 8.040 27.083 60.198 1.00 33.68 97 SER A N 1
ATOM 626 C CA . SER A 1 99 ? 7.585 25.709 59.962 1.00 34.89 97 SER A CA 1
ATOM 627 C C . SER A 1 99 ? 6.075 25.566 60.059 1.00 35.10 97 SER A C 1
ATOM 628 O O . SER A 1 99 ? 5.484 24.766 59.331 1.00 39.73 97 SER A O 1
ATOM 631 N N . GLU A 1 100 ? 5.465 26.318 60.975 1.00 33.51 98 GLU A N 1
ATOM 632 C CA . GLU A 1 100 ? 4.020 26.300 61.168 1.00 33.42 98 GLU A CA 1
ATOM 633 C C . GLU A 1 100 ? 3.326 26.885 59.948 1.00 32.80 98 GLU A C 1
ATOM 634 O O . GLU A 1 100 ? 2.379 26.302 59.431 1.00 36.43 98 GLU A O 1
ATOM 640 N N . ALA A 1 101 ? 3.838 28.016 59.473 1.00 32.71 99 ALA A N 1
ATOM 641 C CA . ALA A 1 101 ? 3.318 28.683 58.281 1.00 31.55 99 ALA A CA 1
ATOM 642 C C . ALA A 1 101 ? 3.526 27.882 56.992 1.00 31.94 99 ALA A C 1
ATOM 643 O O . ALA A 1 101 ? 2.741 28.015 56.057 1.00 33.71 99 ALA A O 1
ATOM 645 N N . ALA A 1 102 ? 4.582 27.064 56.950 1.00 34.68 100 ALA A N 1
ATOM 646 C CA . ALA A 1 102 ? 4.857 26.166 55.814 1.00 29.63 100 ALA A CA 1
ATOM 647 C C . ALA A 1 102 ? 3.889 24.998 55.757 1.00 28.39 100 ALA A C 1
ATOM 648 O O . ALA A 1 102 ? 3.387 24.668 54.688 1.00 32.64 100 ALA A O 1
ATOM 650 N N . ALA A 1 103 ? 3.639 24.381 56.912 1.00 31.05 101 ALA A N 1
ATOM 651 C CA . ALA A 1 103 ? 2.682 23.280 57.048 1.00 28.69 101 ALA A CA 1
ATOM 652 C C . ALA A 1 103 ? 1.262 23.725 56.740 1.00 30.80 101 ALA A C 1
ATOM 653 O O . ALA A 1 103 ? 0.517 22.988 56.105 1.00 34.90 101 ALA A O 1
ATOM 655 N N . LEU A 1 104 ? 0.902 24.929 57.186 1.00 32.17 102 LEU A N 1
ATOM 656 C CA . LEU A 1 104 ? -0.432 25.479 56.962 1.00 30.87 102 LEU A CA 1
ATOM 657 C C . LEU A 1 104 ? -0.640 25.888 55.519 1.00 33.44 102 LEU A C 1
ATOM 658 O O . LEU A 1 104 ? -1.745 25.762 55.000 1.00 37.92 102 LEU A O 1
ATOM 663 N N . ALA A 1 105 ? 0.420 26.372 54.874 1.00 34.36 103 ALA A N 1
ATOM 664 C CA . ALA A 1 105 ? 0.352 26.760 53.465 1.00 31.45 103 ALA A CA 1
ATOM 665 C C . ALA A 1 105 ? 0.136 25.558 52.564 1.00 32.41 103 ALA A C 1
ATOM 666 O O . ALA A 1 105 ? -0.684 25.602 51.649 1.00 35.02 103 ALA A O 1
ATOM 668 N N . ALA A 1 106 ? 0.872 24.485 52.838 1.00 34.22 104 ALA A N 1
ATOM 669 C CA . ALA A 1 106 ? 0.774 23.257 52.064 1.00 33.71 104 ALA A CA 1
ATOM 670 C C . ALA A 1 106 ? -0.536 22.528 52.322 1.00 36.01 104 ALA A C 1
ATOM 671 O O . ALA A 1 106 ? -1.070 21.887 51.424 1.00 41.99 104 ALA A O 1
ATOM 673 N N . ALA A 1 107 ? -1.033 22.649 53.530 1.00 37.28 105 ALA A N 1
ATOM 674 C CA . ALA A 1 107 ? -2.292 22.095 53.925 1.00 39.02 105 ALA A CA 1
ATOM 675 C C . ALA A 1 107 ? -3.434 22.792 53.291 1.00 43.08 105 ALA A C 1
ATOM 676 O O . ALA A 1 107 ? -4.356 22.184 52.862 1.00 45.84 105 ALA A O 1
ATOM 678 N N . GLY A 1 108 ? -3.380 24.095 53.239 1.00 47.40 106 GLY A N 1
ATOM 679 C CA . GLY A 1 108 ? -4.335 24.801 52.449 1.00 50.86 106 GLY A CA 1
ATOM 680 C C . GLY A 1 108 ? -5.401 25.327 53.326 1.00 52.62 106 GLY A C 1
ATOM 681 O O . GLY A 1 108 ? -5.190 25.539 54.478 1.00 54.09 106 GLY A O 1
ATOM 682 N N . ALA A 1 109 ? -6.563 25.550 52.766 1.00 57.79 107 ALA A N 1
ATOM 683 C CA . ALA A 1 109 ? -7.602 26.256 53.465 1.00 58.03 107 ALA A CA 1
ATOM 684 C C . ALA A 1 109 ? -8.415 25.199 54.090 1.00 57.35 107 ALA A C 1
ATOM 685 O O . ALA A 1 109 ? -8.350 24.071 53.664 1.00 59.35 107 ALA A O 1
ATOM 687 N N . GLY A 1 110 ? -9.191 25.551 55.094 1.00 56.05 108 GLY A N 1
ATOM 688 C CA . GLY A 1 110 ? -8.668 25.971 56.367 1.00 54.56 108 GLY A CA 1
ATOM 689 C C . GLY A 1 110 ? -8.070 24.860 57.185 1.00 54.17 108 GLY A C 1
ATOM 690 O O . GLY A 1 110 ? -8.734 24.183 57.916 1.00 57.24 108 GLY A O 1
ATOM 691 N N . ALA A 1 111 ? -6.779 24.701 57.074 1.00 49.87 109 ALA A N 1
ATOM 692 C CA . ALA A 1 111 ? -6.060 23.864 57.967 1.00 46.90 109 ALA A CA 1
ATOM 693 C C . ALA A 1 111 ? -5.966 24.512 59.306 1.00 46.64 109 ALA A C 1
ATOM 694 O O . ALA A 1 111 ? -6.197 25.685 59.452 1.00 48.20 109 ALA A O 1
ATOM 696 N N . ARG A 1 112 ? -5.589 23.719 60.279 1.00 43.13 110 ARG A N 1
ATOM 697 C CA . ARG A 1 112 ? -5.269 24.162 61.630 1.00 42.32 110 ARG A CA 1
ATOM 698 C C . ARG A 1 112 ? -4.098 23.346 62.170 1.00 39.85 110 ARG A C 1
ATOM 699 O O . ARG A 1 112 ? -3.840 22.236 61.701 1.00 39.67 110 ARG A O 1
ATOM 707 N N . LEU A 1 113 ? -3.378 23.912 63.134 1.00 37.23 111 LEU A N 1
ATOM 708 C CA . LEU A 1 113 ? -2.314 23.194 63.821 1.00 36.10 111 LEU A CA 1
ATOM 709 C C . LEU A 1 113 ? -2.926 22.335 64.908 1.00 39.38 111 LEU A C 1
ATOM 710 O O . LEU A 1 113 ? -3.726 22.822 65.701 1.00 44.26 111 LEU A O 1
ATOM 715 N N . VAL A 1 114 ? -2.549 21.061 64.945 1.00 42.07 112 VAL A N 1
ATOM 716 C CA . VAL A 1 114 ? -3.176 20.099 65.857 1.00 44.02 112 VAL A CA 1
ATOM 717 C C . VAL A 1 114 ? -2.278 19.651 67.011 1.00 48.85 112 VAL A C 1
ATOM 718 O O . VAL A 1 114 ? -2.747 19.031 67.971 1.00 53.89 112 VAL A O 1
ATOM 722 N N . ALA A 1 115 ? -0.992 19.971 66.912 1.00 49.05 113 ALA A N 1
ATOM 723 C CA . ALA A 1 115 ? -0.013 19.561 67.903 1.00 46.09 113 ALA A CA 1
ATOM 724 C C . ALA A 1 115 ? 0.859 20.766 68.243 1.00 47.78 113 ALA A C 1
ATOM 725 O O . ALA A 1 115 ? 0.978 21.679 67.425 1.00 48.27 113 ALA A O 1
ATOM 727 N N . PRO A 1 116 ? 1.448 20.792 69.459 1.00 47.28 114 PRO A N 1
ATOM 728 C CA . PRO A 1 116 ? 2.391 21.858 69.783 1.00 45.33 114 PRO A CA 1
ATOM 729 C C . PRO A 1 116 ? 3.702 21.714 69.022 1.00 44.36 114 PRO A C 1
ATOM 730 O O . PRO A 1 116 ? 4.030 20.621 68.554 1.00 42.35 114 PRO A O 1
ATOM 734 N N . ARG A 1 117 ? 4.427 22.825 68.906 1.00 45.81 115 ARG A N 1
ATOM 735 C CA . ARG A 1 117 ? 5.715 22.878 68.221 1.00 47.95 115 ARG A CA 1
ATOM 736 C C . ARG A 1 117 ? 6.674 21.852 68.808 1.00 44.71 115 ARG A C 1
ATOM 737 O O . ARG A 1 117 ? 6.890 21.800 70.019 1.00 42.21 115 ARG A O 1
ATOM 745 N N . LEU A 1 118 ? 7.220 21.021 67.931 1.00 42.78 116 LEU A N 1
ATOM 746 C CA . LEU A 1 118 ? 8.074 19.927 68.345 1.00 39.39 116 LEU A CA 1
ATOM 747 C C . LEU A 1 118 ? 9.466 20.088 67.767 1.00 36.34 116 LEU A C 1
ATOM 748 O O . LEU A 1 118 ? 9.615 20.337 66.579 1.00 40.75 116 LEU A O 1
ATOM 753 N N . VAL A 1 119 ? 10.478 19.972 68.619 1.00 32.02 117 VAL A N 1
ATOM 754 C CA . VAL A 1 119 ? 11.864 19.900 68.169 1.00 29.27 117 VAL A CA 1
ATOM 755 C C . VAL A 1 119 ? 12.436 18.547 68.597 1.00 31.71 117 VAL A C 1
ATOM 756 O O . VAL A 1 119 ? 12.327 18.169 69.758 1.00 32.84 117 VAL A O 1
ATOM 760 N N . VAL A 1 120 ? 12.995 17.805 67.643 1.00 33.14 118 VAL A N 1
ATOM 761 C CA . VAL A 1 120 ? 13.645 16.517 67.911 1.00 35.93 118 VAL A CA 1
ATOM 762 C C . VAL A 1 120 ? 15.080 16.587 67.403 1.00 36.88 118 VAL A C 1
ATOM 763 O O . VAL A 1 120 ? 15.316 16.535 66.196 1.00 40.41 118 VAL A O 1
ATOM 767 N N . GLY A 1 121 ? 16.037 16.687 68.319 1.00 38.33 119 GLY A N 1
ATOM 768 C CA . GLY A 1 121 ? 17.402 17.062 67.952 1.00 40.45 119 GLY A CA 1
ATOM 769 C C . GLY A 1 121 ? 17.357 18.546 67.644 1.00 44.87 119 GLY A C 1
ATOM 770 O O . GLY A 1 121 ? 16.882 19.333 68.463 1.00 48.03 119 GLY A O 1
ATOM 771 N N . ASP A 1 122 ? 17.830 18.937 66.466 1.00 46.41 120 ASP A N 1
ATOM 772 C CA . ASP A 1 122 ? 17.598 20.304 65.983 1.00 48.33 120 ASP A CA 1
ATOM 773 C C . ASP A 1 122 ? 16.833 20.322 64.651 1.00 43.93 120 ASP A C 1
ATOM 774 O O . ASP A 1 122 ? 17.162 21.063 63.720 1.00 42.65 120 ASP A O 1
ATOM 779 N N . VAL A 1 123 ? 15.805 19.479 64.594 1.00 37.87 121 VAL A N 1
ATOM 780 C CA . VAL A 1 123 ? 14.832 19.474 63.514 1.00 35.03 121 VAL A CA 1
ATOM 781 C C . VAL A 1 123 ? 13.477 19.833 64.120 1.00 32.89 121 VAL A C 1
ATOM 782 O O . VAL A 1 123 ? 12.997 19.156 65.029 1.00 33.06 121 VAL A O 1
ATOM 786 N N . THR A 1 124 ? 12.881 20.913 63.623 1.00 31.81 122 THR A N 1
ATOM 787 C CA . THR A 1 124 ? 11.558 21.356 64.056 1.00 29.12 122 THR A CA 1
ATOM 788 C C . THR A 1 124 ? 10.475 20.724 63.194 1.00 29.26 122 THR A C 1
ATOM 789 O O . THR A 1 124 ? 10.593 20.673 61.974 1.00 31.23 122 THR A O 1
ATOM 793 N N . VAL A 1 125 ? 9.429 20.226 63.846 1.00 30.64 123 VAL A N 1
ATOM 794 C CA . VAL A 1 125 ? 8.310 19.595 63.171 1.00 29.89 123 VAL A CA 1
ATOM 795 C C . VAL A 1 125 ? 7.012 20.240 63.636 1.00 32.56 123 VAL A C 1
ATOM 796 O O . VAL A 1 125 ? 6.713 20.245 64.832 1.00 33.81 123 VAL A O 1
ATOM 800 N N . ALA A 1 126 ? 6.260 20.791 62.683 1.00 31.92 124 ALA A N 1
ATOM 801 C CA . ALA A 1 126 ? 4.921 21.335 62.930 1.00 29.61 124 ALA A CA 1
ATOM 802 C C . ALA A 1 126 ? 3.887 20.499 62.196 1.00 30.96 124 ALA A C 1
ATOM 803 O O . ALA A 1 126 ? 4.015 20.283 61.001 1.00 35.70 124 ALA A O 1
ATOM 805 N N . ILE A 1 127 ? 2.861 20.034 62.898 1.00 31.41 125 ILE A N 1
ATOM 806 C CA . ILE A 1 127 ? 1.826 19.225 62.250 1.00 32.72 125 ILE A CA 1
ATOM 807 C C . ILE A 1 127 ? 0.528 20.009 62.058 1.00 30.99 125 ILE A C 1
ATOM 808 O O . ILE A 1 127 ? -0.020 20.564 63.009 1.00 28.92 125 ILE A O 1
ATOM 813 N N . ALA A 1 128 ? 0.064 20.059 60.811 1.00 32.82 126 ALA A N 1
ATOM 814 C CA . ALA A 1 128 ? -1.229 20.647 60.480 1.00 36.04 126 ALA A CA 1
ATOM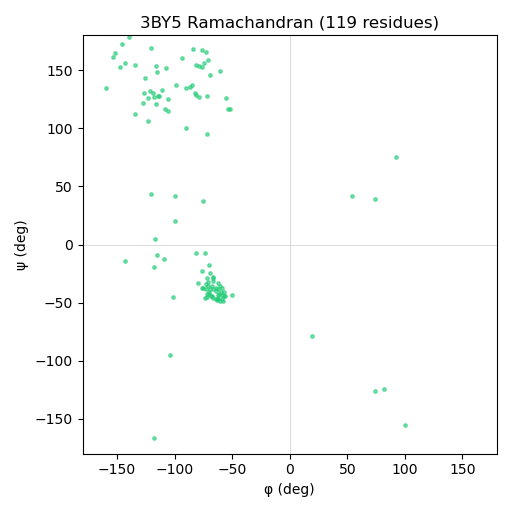 815 C C . ALA A 1 128 ? -2.160 19.611 59.864 1.00 40.48 126 ALA A C 1
ATOM 816 O O . ALA A 1 128 ? -1.710 18.700 59.179 1.00 38.14 126 ALA A O 1
ATOM 826 N N . THR A 1 130 ? -5.985 19.406 57.625 1.00 63.57 128 THR A N 1
ATOM 827 C CA . THR A 1 130 ? -6.892 20.216 56.819 1.00 67.69 128 THR A CA 1
ATOM 828 C C . THR A 1 130 ? -8.352 19.819 57.039 1.00 72.36 128 THR A C 1
ATOM 829 O O . THR A 1 130 ? -8.629 18.826 57.713 1.00 72.02 128 THR A O 1
ATOM 833 N N . SER A 1 131 ? -9.264 20.611 56.469 1.00 80.00 129 SER A N 1
ATOM 834 C CA . SER A 1 131 ? -10.719 20.430 56.602 1.00 87.34 129 SER A CA 1
ATOM 835 C C . SER A 1 131 ? -11.227 19.010 56.311 1.00 90.69 129 SER A C 1
ATOM 836 O O . SER A 1 131 ? -12.064 18.489 57.051 1.00 90.82 129 SER A O 1
ATOM 839 N N . ASP A 1 132 ? -10.719 18.397 55.242 1.00 95.19 130 ASP A N 1
ATOM 840 C CA . ASP A 1 132 ? -11.063 17.013 54.897 1.00 99.50 130 ASP A CA 1
ATOM 841 C C . ASP A 1 132 ? -10.018 16.019 55.410 1.00 100.28 130 ASP A C 1
ATOM 842 O O . ASP A 1 132 ? -10.082 15.563 56.555 1.00 100.1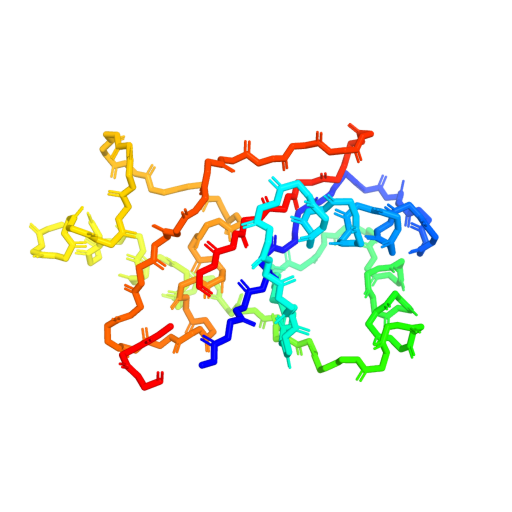5 130 ASP A O 1
#

CATH classification: 3.30.420.180

Nearest PDB structures (foldseek):
  3by5-assembly1_A-2  TM=1.008E+00  e=9.749E-25  Agrobacterium fabrum str. C58
  2w6l-assembly1_A  TM=7.818E-01  e=3.431E-07  Pseudomonas aeruginosa
  2w6k-assembly1_A  TM=7.631E-01  e=2.628E-07  Pseudomonas aeruginosa
  4rhm-assembly1_A  TM=3.636E-01  e=5.203E+00  Trypanosoma brucei brucei TREU927

B-factor: mean 48.94, std 18.0, range [21.13, 113.43]

Solvent-accessible surface area: 6174 Å² total

Secondary structure (DSSP, 8-state):
--EEEEEE-SS--HHHHHHHHHHHHHHHT----EEEESSP-S--HHHHHHHHHTT--EEE--HHHHHHHHHH----GGG-SSSSSPPHHHHHHHHHH-TT----S--EEETTEEEEE----

Radius of gyration: 13.03 Å; Cα contacts (8 Å, |Δi|>4): 249; chains: 1; bounding box: 35×30×22 Å

Organism: Agrobacterium fabrum (strain C58 / ATCC 33970) (NCBI:txid176299)